Protein AF-L1PD26-F1 (afdb_monomer_lite)

Sequence (64 aa):
MSKILELKSIENFRGFHFLVKDYQRGYKWTATEVRQLLDDLNEFEPKENEFYCLQPIVIKADND

Foldseek 3Di:
DDDDQDDDDPVNCPPPDDDDDPPDDPDDDDVVVVVVVVVCQVPDDDDVPDDDDDDGDDDDDPDD

Radius of gyration: 15.14 Å; chains: 1; bounding box: 31×30×41 Å

Structure (mmCIF, N/CA/C/O backbone):
data_AF-L1PD26-F1
#
_entry.id   AF-L1PD26-F1
#
loop_
_atom_site.group_PDB
_atom_site.id
_atom_site.type_symbol
_atom_site.label_atom_id
_atom_site.label_alt_id
_atom_site.label_comp_id
_atom_site.label_asym_id
_atom_sit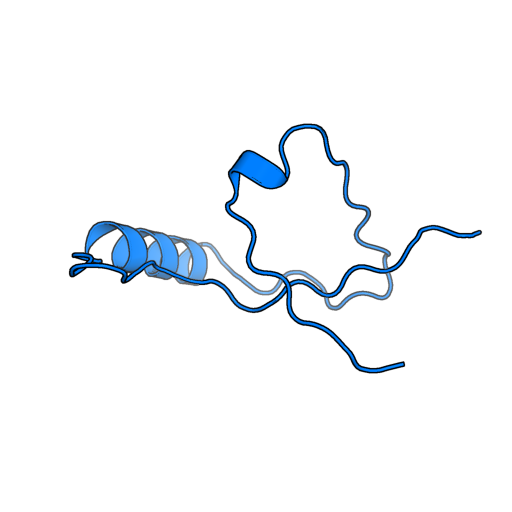e.label_entity_id
_atom_site.label_seq_id
_atom_site.pdbx_PDB_ins_code
_atom_site.Cartn_x
_atom_site.Cartn_y
_atom_site.Cartn_z
_atom_site.occupancy
_atom_site.B_iso_or_equiv
_atom_site.auth_seq_id
_atom_site.auth_comp_id
_atom_site.auth_asym_id
_atom_site.auth_atom_id
_atom_site.pdbx_PDB_model_num
ATOM 1 N N . MET A 1 1 ? -4.707 22.255 -14.654 1.00 46.06 1 MET A N 1
ATOM 2 C CA . MET A 1 1 ? -5.770 21.328 -14.211 1.00 46.06 1 MET A CA 1
ATOM 3 C C . MET A 1 1 ? -5.485 20.946 -12.772 1.00 46.06 1 MET A C 1
ATOM 5 O O . MET A 1 1 ? -4.352 20.581 -12.478 1.00 46.06 1 MET A O 1
ATOM 9 N N . SER A 1 2 ? -6.449 21.125 -11.872 1.00 52.16 2 SER A N 1
ATOM 10 C CA . SER A 1 2 ? -6.312 20.748 -10.463 1.00 52.16 2 SER A CA 1
ATOM 11 C C . SER A 1 2 ? -6.101 19.235 -10.354 1.00 52.16 2 SER A C 1
ATOM 13 O O . SER A 1 2 ? -6.828 18.457 -10.966 1.00 52.16 2 SER A O 1
ATOM 15 N N . LYS A 1 3 ? -5.079 18.809 -9.603 1.00 65.25 3 LYS A N 1
ATOM 16 C CA . LYS A 1 3 ? -4.916 17.401 -9.222 1.00 65.25 3 LYS A CA 1
ATOM 17 C C . LYS A 1 3 ? -6.048 17.053 -8.259 1.00 65.25 3 LYS A C 1
ATOM 19 O O . LYS A 1 3 ? -6.045 17.530 -7.129 1.00 65.25 3 LYS A O 1
ATOM 24 N N . ILE A 1 4 ? -7.013 16.268 -8.721 1.00 80.38 4 ILE A N 1
ATOM 25 C CA . ILE A 1 4 ? -8.096 15.745 -7.887 1.00 80.38 4 ILE A CA 1
ATOM 26 C C . ILE A 1 4 ? -7.610 14.421 -7.295 1.00 80.38 4 ILE A C 1
ATOM 28 O O . ILE A 1 4 ? -7.148 13.550 -8.032 1.00 80.38 4 ILE A O 1
ATOM 32 N N . LEU A 1 5 ? -7.667 14.292 -5.969 1.00 85.50 5 LEU A N 1
ATOM 33 C CA . LEU A 1 5 ? -7.514 13.004 -5.298 1.00 85.50 5 LEU A CA 1
ATOM 34 C C . LEU A 1 5 ? -8.879 12.318 -5.304 1.00 85.50 5 LEU A C 1
ATOM 36 O O . LEU A 1 5 ? -9.853 12.876 -4.807 1.00 85.50 5 LEU A O 1
ATOM 40 N N . GLU A 1 6 ? -8.942 11.128 -5.890 1.00 90.19 6 GLU A N 1
ATOM 41 C CA . GLU A 1 6 ? -10.148 10.307 -5.932 1.00 90.19 6 GLU A CA 1
ATOM 42 C C . GLU A 1 6 ? -9.985 9.140 -4.956 1.00 90.19 6 GLU A C 1
ATOM 44 O O . GLU A 1 6 ? -9.024 8.374 -5.054 1.00 90.19 6 GLU A O 1
ATOM 49 N N . LEU A 1 7 ? -10.913 9.009 -4.005 1.00 90.50 7 LEU A N 1
ATOM 50 C CA . LEU A 1 7 ? -10.928 7.876 -3.088 1.00 90.50 7 LEU A CA 1
ATOM 51 C C . LEU A 1 7 ? -11.469 6.638 -3.811 1.00 90.50 7 LEU A C 1
ATOM 53 O O . LEU A 1 7 ? -12.588 6.651 -4.322 1.00 90.50 7 LEU A O 1
ATOM 57 N N . LYS A 1 8 ? -10.689 5.555 -3.822 1.00 90.44 8 LYS A N 1
ATOM 58 C CA . LYS A 1 8 ? -11.093 4.260 -4.379 1.00 90.44 8 LYS A CA 1
ATOM 59 C C . LYS A 1 8 ? -10.787 3.135 -3.403 1.00 90.44 8 LYS A C 1
ATOM 61 O O . LYS A 1 8 ? -9.717 3.118 -2.800 1.00 90.44 8 LYS A O 1
ATOM 66 N N . SER A 1 9 ? -11.717 2.189 -3.283 1.00 92.56 9 SER A N 1
ATOM 67 C CA . SER A 1 9 ? -11.450 0.921 -2.606 1.00 92.56 9 SER A CA 1
ATOM 68 C C . SER A 1 9 ? -10.519 0.058 -3.462 1.00 92.56 9 SER A C 1
ATOM 70 O O . SER A 1 9 ? -10.406 0.257 -4.674 1.00 92.56 9 SER A O 1
ATOM 72 N N . ILE A 1 10 ? -9.886 -0.943 -2.848 1.00 89.19 10 ILE A N 1
ATOM 73 C CA . ILE A 1 10 ? -9.077 -1.929 -3.582 1.00 89.19 10 ILE A CA 1
ATOM 74 C C . ILE A 1 10 ? -9.930 -2.654 -4.638 1.00 89.19 10 ILE A C 1
ATOM 76 O O . ILE A 1 10 ? -9.466 -2.916 -5.746 1.00 89.19 10 ILE A O 1
ATOM 80 N N . GLU A 1 11 ? -11.200 -2.924 -4.328 1.00 92.69 11 GLU A N 1
ATOM 81 C CA . GLU A 1 11 ? -12.129 -3.587 -5.244 1.00 92.69 11 GLU A CA 1
ATOM 82 C C . GLU A 1 11 ? -12.387 -2.782 -6.523 1.00 92.69 11 GLU A C 1
ATOM 84 O O . GLU A 1 11 ? -12.483 -3.372 -7.599 1.00 92.69 11 GLU A O 1
ATOM 89 N N . ASN A 1 12 ? -12.404 -1.448 -6.446 1.00 93.25 12 ASN A N 1
ATOM 90 C CA . ASN A 1 12 ? -12.594 -0.586 -7.617 1.00 93.25 12 ASN A CA 1
ATOM 91 C C . ASN A 1 12 ? -11.471 -0.734 -8.660 1.00 93.25 12 ASN A C 1
ATOM 93 O O . ASN A 1 12 ? -11.635 -0.295 -9.796 1.00 93.25 12 ASN A O 1
ATOM 97 N N . PHE A 1 13 ? -10.334 -1.329 -8.286 1.00 89.88 13 PHE A N 1
ATOM 98 C CA . PHE A 1 13 ? -9.220 -1.621 -9.187 1.00 89.88 13 PHE A CA 1
ATOM 99 C C . PHE A 1 13 ? -9.282 -3.029 -9.796 1.00 89.88 13 PHE A C 1
ATOM 101 O O . PHE A 1 13 ? -8.415 -3.395 -10.591 1.00 89.88 13 PHE A O 1
ATOM 108 N N . ARG A 1 14 ? -10.305 -3.831 -9.477 1.00 93.94 14 ARG A N 1
ATOM 109 C CA . ARG A 1 14 ? -10.505 -5.151 -10.084 1.00 93.94 14 ARG A CA 1
ATOM 110 C C . ARG A 1 14 ? -10.623 -5.018 -11.608 1.00 93.94 14 ARG A C 1
ATOM 112 O O . ARG A 1 14 ? -11.410 -4.227 -12.113 1.00 93.94 14 ARG A O 1
ATOM 119 N N . GLY A 1 15 ? -9.839 -5.810 -12.339 1.00 92.31 15 GLY A N 1
ATOM 120 C CA . GLY A 1 15 ? -9.810 -5.801 -13.808 1.00 92.31 15 GLY A CA 1
ATOM 121 C C . GLY A 1 15 ? -8.890 -4.744 -14.433 1.00 92.31 15 GLY A C 1
ATOM 122 O O . GLY A 1 15 ? -8.654 -4.793 -15.640 1.00 92.31 15 GLY A O 1
ATOM 123 N N . PHE A 1 16 ? -8.320 -3.833 -13.640 1.00 89.38 16 PHE A N 1
ATOM 124 C CA . PHE A 1 16 ? -7.285 -2.919 -14.117 1.00 89.38 16 PHE A CA 1
ATOM 125 C C . PHE A 1 16 ? -5.920 -3.609 -14.153 1.00 89.38 16 PHE A C 1
ATOM 127 O O . PHE A 1 16 ? -5.595 -4.431 -13.297 1.00 89.38 16 PHE A O 1
ATOM 134 N N . HIS A 1 17 ? -5.104 -3.224 -15.131 1.00 89.19 17 HIS A N 1
ATOM 135 C CA . HIS A 1 17 ? -3.701 -3.610 -15.224 1.00 89.19 17 HIS A CA 1
ATOM 136 C C . HIS A 1 17 ? -2.849 -2.347 -15.123 1.00 89.19 17 HIS A C 1
ATOM 138 O O . HIS A 1 17 ? -3.090 -1.374 -15.836 1.00 89.19 17 HIS A O 1
ATOM 144 N N . PHE A 1 18 ? -1.867 -2.359 -14.222 1.00 88.31 18 PHE A N 1
ATOM 145 C CA . PHE A 1 18 ? -0.963 -1.234 -14.000 1.00 88.31 18 PHE A CA 1
ATOM 146 C C . PHE A 1 18 ? 0.446 -1.607 -14.441 1.00 88.31 18 PHE A C 1
ATOM 148 O O . PHE A 1 18 ? 0.971 -2.643 -14.036 1.00 88.31 18 PHE A O 1
ATOM 155 N N . LEU A 1 19 ? 1.065 -0.740 -15.243 1.00 88.50 19 LEU A N 1
ATOM 156 C CA . LEU A 1 19 ? 2.453 -0.885 -15.663 1.00 88.50 19 LEU A CA 1
ATOM 157 C C . LEU A 1 19 ? 3.360 -0.020 -14.785 1.00 88.50 19 LEU A C 1
ATOM 159 O O . LEU A 1 19 ? 3.252 1.209 -14.770 1.00 88.50 19 LEU A O 1
ATOM 163 N N . VAL A 1 20 ? 4.294 -0.659 -14.085 1.00 87.38 20 VAL A N 1
ATOM 164 C CA . VAL A 1 20 ? 5.378 0.033 -13.380 1.00 87.38 20 VAL A CA 1
ATOM 165 C C . VAL A 1 20 ? 6.560 0.146 -14.341 1.00 87.38 20 VAL A C 1
ATOM 167 O O . VAL A 1 20 ? 7.242 -0.840 -14.589 1.00 87.38 20 VAL A O 1
ATOM 170 N N . LYS A 1 21 ? 6.776 1.336 -14.917 1.00 86.00 21 LYS A N 1
ATOM 171 C CA . LYS A 1 21 ? 7.892 1.588 -15.849 1.00 86.00 21 LYS A CA 1
ATOM 172 C C . LYS A 1 21 ? 9.245 1.545 -15.117 1.00 86.00 21 LYS A C 1
ATOM 174 O O . LYS A 1 21 ? 9.337 1.999 -13.978 1.00 86.00 21 LYS A O 1
A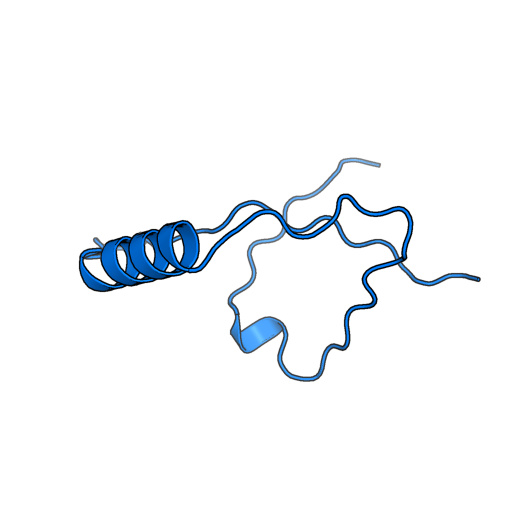TOM 179 N N . ASP A 1 22 ? 10.301 1.104 -15.801 1.00 83.12 22 ASP A N 1
ATOM 180 C CA . ASP A 1 22 ? 11.639 0.848 -15.224 1.00 83.12 22 ASP A CA 1
ATOM 181 C C . ASP A 1 22 ? 12.316 2.067 -14.572 1.00 83.12 22 ASP A C 1
ATOM 183 O O . ASP A 1 22 ? 13.178 1.920 -13.709 1.00 83.12 22 ASP A O 1
ATOM 187 N N . TYR A 1 23 ? 11.923 3.287 -14.955 1.00 82.75 23 TYR A N 1
ATOM 188 C CA . TYR A 1 23 ? 12.431 4.524 -14.348 1.00 82.75 23 TYR A CA 1
ATOM 189 C C . TYR A 1 23 ? 11.842 4.813 -12.958 1.00 82.75 23 TYR A C 1
ATOM 191 O O . TYR A 1 23 ? 12.254 5.773 -12.300 1.00 82.75 23 TYR A O 1
ATOM 199 N N . GLN A 1 24 ? 10.839 4.050 -12.517 1.00 82.69 24 GLN A N 1
ATOM 200 C CA . GLN A 1 24 ? 10.300 4.176 -11.169 1.00 82.69 24 GLN A CA 1
ATOM 201 C C . GLN A 1 24 ? 11.325 3.705 -10.140 1.00 82.69 24 GLN A C 1
ATOM 203 O O . GLN A 1 24 ? 12.154 2.830 -10.387 1.00 82.69 24 GLN A O 1
ATOM 208 N N . ARG A 1 25 ? 11.270 4.298 -8.946 1.00 78.88 25 ARG A N 1
ATOM 209 C CA . ARG A 1 25 ? 12.134 3.887 -7.838 1.00 78.88 25 ARG A CA 1
ATOM 210 C C . ARG A 1 25 ? 11.894 2.403 -7.553 1.00 78.88 25 ARG A C 1
ATOM 212 O O . ARG A 1 25 ? 10.752 2.010 -7.335 1.00 78.88 25 ARG A O 1
ATOM 219 N N . GLY A 1 26 ? 12.966 1.612 -7.516 1.00 80.94 26 GLY A N 1
ATOM 220 C CA . GLY A 1 26 ? 12.877 0.190 -7.185 1.00 80.94 26 GLY A CA 1
ATOM 221 C C . GLY A 1 26 ? 12.148 -0.053 -5.861 1.00 80.94 26 GLY A C 1
ATOM 222 O O . GLY A 1 26 ? 12.217 0.773 -4.942 1.00 80.94 26 GLY A O 1
ATOM 223 N N . TYR A 1 27 ? 11.447 -1.184 -5.780 1.00 82.81 27 TYR A N 1
ATOM 224 C CA . TYR A 1 27 ? 10.711 -1.592 -4.587 1.00 82.81 27 TYR A CA 1
ATOM 225 C C . TYR A 1 27 ? 11.655 -1.694 -3.385 1.00 82.81 27 TYR A C 1
ATOM 227 O O . TYR A 1 27 ? 12.712 -2.318 -3.463 1.00 82.81 27 TYR A O 1
ATOM 235 N N . LYS A 1 28 ? 11.291 -1.023 -2.288 1.00 86.31 28 LYS A N 1
ATOM 236 C CA . LYS A 1 28 ? 12.148 -0.885 -1.099 1.00 86.31 28 LYS A CA 1
ATOM 237 C C . LYS A 1 28 ? 11.688 -1.681 0.103 1.00 86.31 28 LYS A C 1
ATOM 239 O O . LYS A 1 28 ? 12.475 -1.856 1.024 1.00 86.31 28 LYS A O 1
ATOM 244 N N . TRP A 1 29 ? 10.425 -2.087 0.119 1.00 92.38 29 TRP A N 1
ATOM 245 C CA . TRP A 1 29 ? 9.895 -2.834 1.243 1.00 92.38 29 TRP A CA 1
ATOM 246 C C . TRP A 1 29 ? 10.508 -4.224 1.247 1.00 92.38 29 TRP A C 1
ATOM 248 O O . TRP A 1 29 ? 10.534 -4.938 0.245 1.00 92.38 29 TRP A O 1
ATOM 258 N N . THR A 1 30 ? 11.020 -4.591 2.402 1.00 94.88 30 THR A N 1
ATOM 259 C CA . THR A 1 30 ? 11.409 -5.949 2.726 1.00 94.88 30 THR A CA 1
ATOM 260 C C . THR A 1 30 ? 10.202 -6.673 3.324 1.00 94.88 30 THR A C 1
ATOM 262 O O . THR A 1 30 ? 9.106 -6.124 3.450 1.00 94.88 30 THR A O 1
ATOM 265 N N . ALA A 1 31 ? 10.391 -7.927 3.732 1.00 96.75 31 ALA A N 1
ATOM 266 C CA . ALA A 1 31 ? 9.355 -8.658 4.456 1.00 96.75 31 ALA A CA 1
ATOM 267 C C . ALA A 1 31 ? 8.946 -7.973 5.776 1.00 96.75 31 ALA A C 1
ATOM 269 O O . ALA A 1 31 ? 7.857 -8.239 6.278 1.00 96.75 31 ALA A O 1
ATOM 270 N N . THR A 1 32 ? 9.799 -7.119 6.350 1.00 97.44 32 THR A N 1
ATOM 271 C CA . THR A 1 32 ? 9.513 -6.413 7.603 1.00 97.44 32 THR A CA 1
ATOM 272 C C . THR A 1 32 ? 8.412 -5.376 7.420 1.00 97.44 32 THR A C 1
ATOM 274 O O . THR A 1 32 ? 7.407 -5.452 8.118 1.00 97.44 32 THR A O 1
ATOM 277 N N . GLU A 1 33 ? 8.547 -4.468 6.450 1.00 95.56 33 GLU A N 1
ATOM 278 C CA . GLU A 1 33 ? 7.546 -3.426 6.193 1.00 95.56 33 GLU A CA 1
ATOM 279 C C . GLU A 1 33 ? 6.203 -4.029 5.760 1.00 95.56 33 GLU A C 1
ATOM 281 O O . GLU A 1 33 ? 5.147 -3.536 6.145 1.00 95.56 33 GLU A O 1
ATOM 286 N N . VAL A 1 34 ? 6.235 -5.143 5.015 1.00 95.06 34 VAL A N 1
ATOM 287 C CA . VAL A 1 34 ? 5.014 -5.870 4.636 1.00 95.06 34 VAL A CA 1
ATOM 288 C C . VAL A 1 34 ? 4.287 -6.409 5.869 1.00 95.06 34 VAL A C 1
ATOM 290 O O . VAL A 1 34 ? 3.072 -6.271 5.951 1.00 95.06 34 VAL A O 1
ATOM 293 N N . ARG A 1 35 ? 5.003 -7.013 6.829 1.00 97.94 35 ARG A N 1
ATOM 294 C CA . ARG A 1 35 ? 4.380 -7.516 8.066 1.00 97.94 35 ARG A CA 1
ATOM 295 C C . ARG A 1 35 ? 3.812 -6.384 8.908 1.00 97.94 35 ARG A C 1
ATOM 297 O O . ARG A 1 35 ? 2.669 -6.488 9.313 1.00 97.94 35 ARG A O 1
ATOM 304 N N . GLN A 1 36 ? 4.559 -5.294 9.069 1.00 96.62 36 GLN A N 1
ATOM 305 C CA . GLN A 1 36 ? 4.087 -4.121 9.807 1.00 96.62 36 GLN A CA 1
ATOM 306 C C . GLN A 1 36 ? 2.788 -3.563 9.221 1.00 96.62 36 GLN A C 1
ATOM 308 O O . GLN A 1 36 ? 1.855 -3.312 9.969 1.00 96.62 36 GLN A O 1
ATOM 313 N N . LEU A 1 37 ? 2.678 -3.457 7.889 1.00 94.94 37 LEU A N 1
ATOM 314 C CA . LEU A 1 37 ? 1.417 -3.048 7.265 1.00 94.94 37 LEU A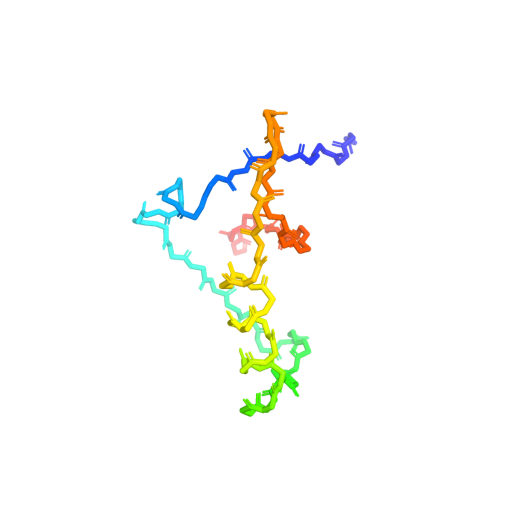 CA 1
ATOM 315 C C . LEU A 1 37 ? 0.273 -4.027 7.577 1.00 94.94 37 LEU A C 1
ATOM 317 O O . LEU A 1 37 ? -0.852 -3.598 7.811 1.00 94.94 37 LEU A O 1
ATOM 321 N N . LEU A 1 38 ? 0.525 -5.336 7.519 1.00 96.12 38 LEU A N 1
ATOM 322 C CA . LEU A 1 38 ? -0.506 -6.340 7.797 1.00 96.12 38 LEU A CA 1
ATOM 323 C C . LEU A 1 38 ? -0.955 -6.307 9.261 1.00 96.12 38 LEU A C 1
ATOM 325 O O . LEU A 1 38 ?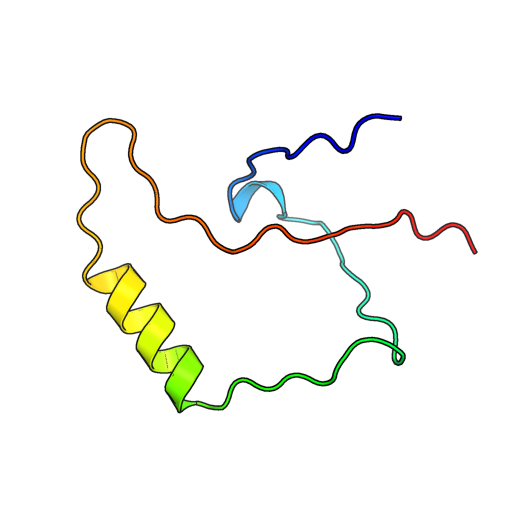 -2.151 -6.433 9.516 1.00 96.12 38 LEU A O 1
ATOM 329 N N . ASP A 1 39 ? -0.018 -6.108 10.186 1.00 97.56 39 ASP A N 1
ATOM 330 C CA . ASP A 1 39 ? -0.299 -5.959 11.611 1.00 97.56 39 ASP A CA 1
ATOM 331 C C . ASP A 1 39 ? -1.124 -4.681 11.852 1.00 97.56 39 ASP A C 1
ATOM 333 O O . ASP A 1 39 ? -2.199 -4.764 12.444 1.00 97.56 39 ASP A O 1
ATOM 337 N N . ASP A 1 40 ? -0.726 -3.542 11.266 1.00 95.00 40 ASP A N 1
ATOM 338 C CA . ASP A 1 40 ? -1.478 -2.278 11.327 1.00 95.00 40 ASP A CA 1
ATOM 339 C C . ASP A 1 40 ? -2.915 -2.432 10.797 1.00 95.00 40 ASP A C 1
ATOM 341 O O . ASP A 1 40 ? -3.859 -1.894 11.373 1.00 95.00 40 ASP A O 1
ATOM 345 N N . LEU A 1 41 ? -3.102 -3.161 9.690 1.00 94.06 41 LEU A N 1
ATOM 346 C CA . LEU A 1 41 ? -4.423 -3.430 9.113 1.00 94.06 41 LEU A CA 1
ATOM 347 C C . LEU A 1 41 ? -5.274 -4.349 9.996 1.00 94.06 41 LEU A C 1
ATOM 349 O O . LEU A 1 41 ? -6.493 -4.197 10.025 1.00 94.06 41 LEU A O 1
ATOM 353 N N . ASN A 1 42 ? -4.653 -5.313 10.676 1.00 95.50 42 ASN A N 1
ATOM 354 C CA . ASN A 1 42 ? -5.337 -6.263 11.549 1.00 95.50 42 ASN A CA 1
ATOM 355 C C . ASN A 1 42 ? -5.727 -5.637 12.897 1.00 95.50 42 ASN A C 1
ATOM 357 O O . ASN A 1 42 ? -6.756 -5.994 13.463 1.00 95.50 42 ASN A O 1
ATOM 361 N N . GLU A 1 43 ? -4.917 -4.708 13.401 1.00 96.56 43 GLU A N 1
ATOM 362 C CA . GLU A 1 43 ? -5.174 -3.953 14.632 1.00 96.56 43 GLU A CA 1
ATOM 363 C C . GLU A 1 43 ? -6.086 -2.735 14.409 1.00 96.56 43 GLU A C 1
ATOM 365 O O . GLU A 1 43 ? -6.564 -2.127 15.367 1.00 96.56 43 GLU A O 1
ATOM 370 N N . PHE A 1 44 ? -6.349 -2.363 13.153 1.00 95.19 44 PHE A N 1
ATOM 371 C CA . PHE A 1 44 ? -7.215 -1.238 12.832 1.00 95.19 44 PHE A CA 1
ATOM 372 C C . PHE A 1 44 ? -8.685 -1.544 13.153 1.00 95.19 44 PHE A C 1
ATOM 374 O O . PHE A 1 44 ? -9.361 -2.293 12.447 1.00 95.19 44 PHE A O 1
ATOM 381 N N . GLU A 1 45 ? -9.202 -0.888 14.190 1.00 94.69 45 GLU A N 1
ATOM 382 C CA . GLU A 1 45 ? -10.616 -0.903 14.564 1.00 94.69 45 GLU A CA 1
ATOM 383 C C . GLU A 1 45 ? -11.321 0.360 14.025 1.00 94.69 45 GLU A C 1
ATOM 385 O O . GLU A 1 45 ? -11.231 1.426 14.646 1.00 94.69 45 GLU A O 1
ATOM 390 N N . PRO A 1 46 ? -12.015 0.296 12.869 1.00 90.94 46 PRO A N 1
ATOM 391 C CA . PRO A 1 46 ? -12.671 1.465 12.290 1.00 90.94 46 PRO A CA 1
ATOM 392 C C . PRO A 1 46 ? -13.816 1.968 13.174 1.00 90.94 46 PRO A C 1
ATOM 394 O O . PRO A 1 46 ? -14.693 1.202 13.578 1.00 90.94 46 PRO A O 1
ATOM 397 N N . LYS A 1 47 ? -13.868 3.283 13.400 1.00 93.75 47 LYS A N 1
ATOM 398 C CA . LYS A 1 47 ? -15.066 3.962 13.918 1.00 93.75 47 LYS A CA 1
ATOM 399 C C . LYS A 1 47 ? -16.026 4.305 12.778 1.00 93.75 47 LYS A C 1
ATOM 401 O O . LYS A 1 47 ? -15.712 4.123 11.602 1.00 93.75 47 LYS A O 1
ATOM 406 N N . GLU A 1 48 ? -17.212 4.816 13.114 1.00 92.25 48 GLU A N 1
ATOM 407 C CA . GLU A 1 48 ? -18.176 5.260 12.101 1.00 92.25 48 GLU A CA 1
ATOM 408 C C . GLU A 1 48 ? -17.529 6.226 11.096 1.00 92.25 48 GLU A C 1
ATOM 410 O O . GLU A 1 48 ? -17.025 7.286 11.463 1.00 92.25 48 GLU A O 1
ATOM 415 N N . ASN A 1 49 ? -17.600 5.859 9.814 1.00 86.00 49 ASN A N 1
ATOM 416 C CA . ASN A 1 49 ? -17.045 6.594 8.672 1.00 86.00 49 ASN A CA 1
ATOM 417 C C . ASN A 1 49 ? -15.506 6.675 8.603 1.00 86.00 49 ASN A C 1
ATOM 419 O O . ASN A 1 49 ? -14.982 7.446 7.796 1.00 86.00 49 ASN A O 1
ATOM 423 N N . GLU A 1 50 ? -14.773 5.874 9.380 1.00 91.19 50 GLU A N 1
ATOM 424 C CA . GLU A 1 50 ? -13.322 5.726 9.238 1.00 91.19 50 GLU A CA 1
ATOM 425 C C . GLU A 1 50 ? -12.962 4.537 8.340 1.00 91.19 50 GLU A C 1
ATOM 427 O O . GLU A 1 50 ? -13.648 3.516 8.291 1.00 91.19 50 GLU A O 1
ATOM 432 N N . PHE A 1 51 ? -11.852 4.667 7.621 1.00 89.69 51 PHE A N 1
ATOM 433 C CA . PHE A 1 51 ? -11.271 3.596 6.822 1.00 89.69 51 PHE A CA 1
ATOM 434 C C . PHE A 1 51 ? -9.751 3.734 6.812 1.00 89.69 51 PHE A C 1
ATOM 436 O O . PHE A 1 51 ? -9.217 4.844 6.842 1.00 89.69 51 PHE A O 1
ATOM 443 N N . TYR A 1 52 ? -9.052 2.604 6.728 1.00 91.31 52 TYR A N 1
ATOM 444 C CA . TYR A 1 52 ? -7.607 2.605 6.556 1.00 91.31 52 TYR A CA 1
ATOM 445 C C . TYR A 1 52 ? -7.279 3.024 5.120 1.00 91.31 52 TYR A C 1
ATOM 447 O O . TYR A 1 52 ? -7.730 2.393 4.159 1.00 91.31 52 TYR A O 1
ATOM 455 N N . CYS A 1 53 ? -6.511 4.099 4.952 1.00 90.38 53 CYS A N 1
ATOM 456 C CA . CYS A 1 53 ? -6.146 4.622 3.642 1.00 90.38 53 CYS A CA 1
ATOM 457 C C . CYS A 1 53 ? -4.637 4.523 3.409 1.00 90.38 53 CYS A C 1
ATOM 459 O O . CYS A 1 53 ? -3.822 4.886 4.253 1.00 90.38 53 CYS A O 1
ATOM 461 N N . LEU A 1 54 ? -4.261 4.016 2.236 1.00 88.00 54 LEU A N 1
ATOM 462 C CA . LEU A 1 54 ? -2.872 4.012 1.791 1.00 88.00 54 LEU A CA 1
ATOM 463 C C . LEU A 1 54 ? -2.527 5.336 1.108 1.00 88.00 54 LEU A C 1
ATOM 465 O O . LEU A 1 54 ? -3.403 6.103 0.699 1.00 88.00 54 LEU A O 1
ATOM 469 N N . GLN A 1 55 ? -1.226 5.584 0.954 1.00 85.56 55 GLN A N 1
ATOM 470 C CA . GLN A 1 55 ? -0.746 6.732 0.193 1.00 85.56 55 GLN A CA 1
ATOM 471 C C . GLN A 1 55 ? -1.351 6.749 -1.223 1.00 85.56 55 GLN A C 1
ATOM 473 O O . GLN A 1 55 ? -1.513 5.692 -1.841 1.00 85.56 55 GLN A O 1
ATOM 478 N N . PRO A 1 56 ? -1.666 7.938 -1.764 1.00 87.94 56 PRO A N 1
ATOM 479 C CA . PRO A 1 56 ? -2.278 8.050 -3.078 1.00 87.94 56 PRO A CA 1
ATOM 480 C C . PRO A 1 56 ? -1.347 7.513 -4.169 1.00 87.94 56 PRO A C 1
ATOM 482 O O . PRO A 1 56 ? -0.166 7.860 -4.235 1.00 87.94 56 PRO A O 1
ATOM 485 N N . ILE A 1 57 ? -1.909 6.709 -5.071 1.00 86.19 57 ILE A N 1
ATOM 486 C CA . ILE A 1 57 ? -1.203 6.195 -6.244 1.00 86.19 57 ILE A CA 1
ATOM 487 C C . ILE A 1 57 ? -1.328 7.219 -7.373 1.00 86.19 57 ILE A C 1
ATOM 489 O O . ILE A 1 57 ? -2.429 7.608 -7.762 1.00 86.19 57 ILE A O 1
ATOM 493 N N . VAL A 1 58 ? -0.195 7.658 -7.922 1.00 86.69 58 VAL A N 1
ATOM 494 C CA . VAL A 1 58 ? -0.179 8.575 -9.068 1.00 86.69 58 VAL A CA 1
ATOM 495 C C . VAL A 1 58 ? -0.223 7.766 -10.357 1.00 86.69 58 VAL A C 1
ATOM 497 O O . VAL A 1 58 ? 0.737 7.079 -10.694 1.00 86.69 58 VAL A O 1
ATOM 500 N N . ILE A 1 59 ? -1.322 7.891 -11.096 1.00 85.38 59 ILE A N 1
ATOM 501 C CA . ILE A 1 59 ? -1.529 7.203 -12.372 1.00 85.38 59 ILE A CA 1
ATOM 502 C C . ILE A 1 59 ? -1.364 8.209 -13.518 1.00 85.38 59 ILE A C 1
ATOM 504 O O . ILE A 1 59 ? -1.738 9.379 -13.403 1.00 85.38 59 ILE A O 1
ATOM 508 N N . LYS A 1 60 ? -0.790 7.754 -14.632 1.00 85.12 60 LYS A N 1
ATOM 509 C CA . LYS A 1 60 ? -0.791 8.460 -15.918 1.00 85.12 60 LYS A CA 1
ATOM 510 C C . LYS A 1 60 ? -1.389 7.533 -16.969 1.00 85.12 60 LYS A C 1
ATOM 512 O O . LYS A 1 60 ? -1.140 6.333 -16.911 1.00 85.12 60 LYS A O 1
ATOM 517 N N . ALA A 1 61 ? -2.164 8.093 -17.897 1.00 83.81 61 ALA A N 1
ATOM 518 C CA . ALA A 1 61 ? -2.588 7.350 -19.077 1.00 83.81 61 ALA A CA 1
ATOM 519 C C . ALA A 1 61 ? -1.346 6.896 -19.850 1.00 83.81 61 ALA A C 1
ATOM 521 O O . ALA A 1 61 ? -0.397 7.673 -20.002 1.00 83.81 61 ALA A O 1
ATOM 522 N N . ASP A 1 62 ? -1.365 5.647 -20.304 1.00 77.38 62 ASP A N 1
ATOM 523 C CA . ASP A 1 62 ? -0.347 5.125 -21.205 1.00 77.38 62 ASP A CA 1
ATOM 524 C C . ASP A 1 62 ? -0.711 5.582 -22.618 1.00 77.38 62 ASP A C 1
ATOM 526 O O . ASP A 1 62 ? -1.354 4.880 -23.392 1.00 77.38 62 ASP A O 1
ATOM 530 N N . ASN A 1 63 ? -0.420 6.852 -22.881 1.00 67.31 63 ASN A N 1
ATOM 531 C CA . ASN A 1 63 ? -0.345 7.366 -24.234 1.00 67.31 63 ASN A CA 1
ATOM 532 C C . ASN A 1 63 ? 1.115 7.144 -24.629 1.00 67.31 63 ASN A C 1
ATOM 534 O O . ASN A 1 63 ? 1.976 7.804 -24.039 1.00 67.31 63 ASN A O 1
ATOM 538 N N . ASP A 1 64 ? 1.394 6.188 -25.513 1.00 55.22 64 ASP A N 1
ATOM 539 C CA . ASP A 1 64 ? 2.714 6.099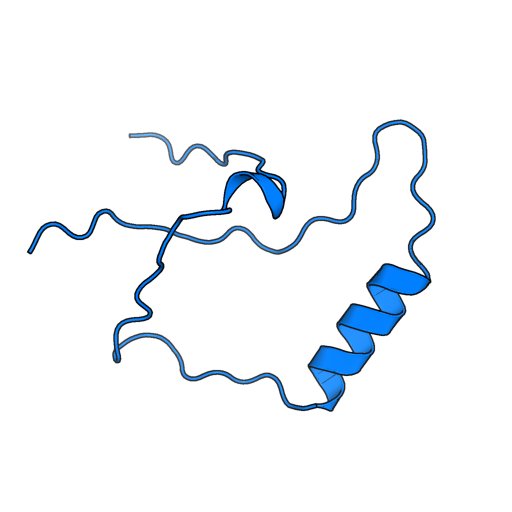 -26.153 1.00 55.22 64 ASP A CA 1
ATOM 540 C C . ASP A 1 64 ?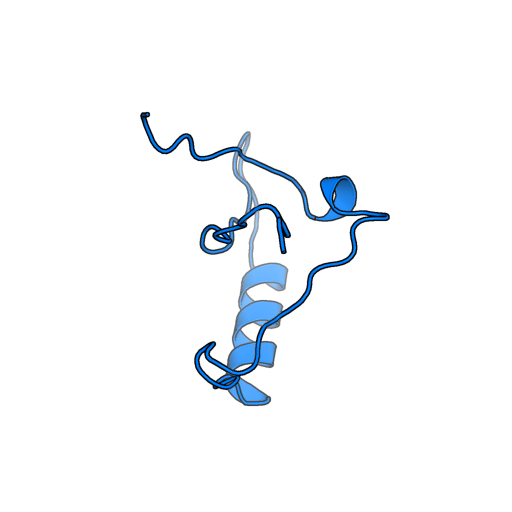 3.161 7.469 -26.702 1.00 55.22 64 ASP A C 1
ATOM 542 O O . ASP A 1 64 ? 2.311 8.189 -27.286 1.00 55.22 64 ASP A O 1
#

pLDDT: mean 87.36, std 10.29, range [46.06, 97.94]

Secondary structure (DSSP, 8-state):
---------SGGGTT------TTSPPP---HHHHHHHHHHHHH----TT----PPPP-------